Protein AF-A0A7W1JGI3-F1 (afdb_monomer)

Mean predicted aligned error: 4.3 Å

Nearest PDB structures (foldseek):
  7x36-assembly1_B  TM=6.353E-01  e=5.658E-02  Penicillium janthinellum
  2p4o-assembly1_A  TM=6.961E-01  e=4.068E-01  Nostoc punctiforme PCC 73102
  7plb-assembly1_A  TM=5.243E-01  e=7.563E-02  Caulobacter vibrioides CB15
  7x2x-assembly1_A  TM=6.584E-01  e=6.857E-01  Leptobacillium sp.
  7q3e-assembly1_A  TM=6.421E-01  e=9.713E-01  Mus musculus

pLDDT: mean 92.91, std 7.33, range [55.88, 98.38]

Sequence (134 aa):
MNSVLLEFDSALRTDADGKELRDGLSVVAQIGNQLWVASDESASLESLSTTDGRVFKNHRTHPLANFLDLPSGDAQQEVDIEGLAYDDGYLWLIGSHSLKRKQPKEEAGGNVAKDIARLARVEDEGNRYLLARV

Foldseek 3Di:
DPAAAEDADPVPQAAPVRDGQVVFWQEWDDDPQKIWTGGLQFQWIWIFGDDPVHYTHPIDIGQCVVPDCAQQNDSGFGLRWNYWDDDPNKIKIAAQLDWDFDQADPDDVDDPVVRVVRRVDTHDDRSNGDTDID

Solvent-accessible surface area (backbone atoms only — not comparable to full-atom values): 7686 Å² total; per-residue (Å²): 134,96,72,69,46,81,47,68,40,85,92,67,36,47,51,98,87,67,49,53,45,81,81,38,61,59,32,65,39,75,59,90,53,32,42,36,35,31,21,35,77,36,39,39,42,35,38,25,38,38,92,74,85,40,52,30,28,79,48,45,82,43,55,43,64,79,81,40,89,50,74,59,73,50,73,76,52,42,19,30,34,61,42,51,44,78,57,98,93,29,45,34,41,27,24,60,68,56,72,46,63,59,79,72,72,93,48,95,85,59,58,64,71,59,35,51,60,45,55,72,41,70,47,85,54,52,27,14,63,41,76,51,70,91

Structure (mmCIF, N/CA/C/O backbone):
data_AF-A0A7W1JGI3-F1
#
_entry.id   AF-A0A7W1JGI3-F1
#
loop_
_atom_site.group_PDB
_atom_site.id
_atom_site.type_symbol
_atom_site.label_atom_id
_atom_site.label_alt_id
_atom_site.label_comp_id
_atom_site.label_asym_id
_atom_site.label_entity_id
_atom_site.label_seq_id
_atom_site.pdbx_PDB_ins_code
_atom_site.Cartn_x
_atom_site.Cartn_y
_atom_site.Cartn_z
_atom_site.occupancy
_atom_site.B_iso_or_equiv
_atom_site.auth_seq_id
_atom_site.auth_comp_id
_atom_site.auth_asym_id
_atom_site.auth_atom_id
_atom_site.pdbx_PDB_model_num
ATOM 1 N N . MET A 1 1 ? -15.352 24.423 3.307 1.00 55.88 1 MET A N 1
ATOM 2 C CA . MET A 1 1 ? -14.112 23.672 3.020 1.00 55.88 1 MET A CA 1
ATOM 3 C C . MET A 1 1 ? -14.401 22.211 3.288 1.00 55.88 1 MET A C 1
ATOM 5 O O . MET A 1 1 ? -14.826 21.912 4.397 1.00 55.88 1 MET A O 1
ATOM 9 N N . ASN A 1 2 ? -14.215 21.349 2.288 1.00 84.06 2 ASN A N 1
ATOM 10 C CA . ASN A 1 2 ? -14.412 19.897 2.387 1.00 84.06 2 ASN A CA 1
ATOM 11 C C . ASN A 1 2 ? -13.045 19.196 2.419 1.00 84.06 2 ASN A C 1
ATOM 13 O O . ASN A 1 2 ? -12.768 18.334 1.595 1.00 84.06 2 ASN A O 1
ATOM 17 N N . SER A 1 3 ? -12.158 19.644 3.304 1.00 92.44 3 SER A N 1
ATOM 18 C CA . SER A 1 3 ? -10.809 19.096 3.456 1.00 92.44 3 SER A CA 1
ATOM 19 C C . SER A 1 3 ? -10.628 18.551 4.865 1.00 92.44 3 SER A C 1
ATOM 21 O O . SER A 1 3 ? -11.167 19.115 5.820 1.00 92.44 3 SER A O 1
ATOM 23 N N . VAL A 1 4 ? -9.833 17.493 4.983 1.00 94.88 4 VAL A N 1
ATOM 24 C CA . VAL A 1 4 ? -9.376 16.925 6.255 1.00 94.88 4 VAL A CA 1
ATOM 25 C C . VAL A 1 4 ? -7.868 17.138 6.395 1.00 94.88 4 VAL A C 1
ATOM 27 O O . VAL A 1 4 ? -7.175 17.329 5.396 1.00 94.88 4 VAL A O 1
ATOM 30 N N . LEU A 1 5 ? -7.366 17.137 7.626 1.00 96.69 5 LEU A N 1
ATOM 31 C CA . LEU A 1 5 ? -5.942 17.227 7.943 1.00 96.69 5 LEU A CA 1
ATOM 32 C C . LEU A 1 5 ? -5.429 15.849 8.369 1.00 96.69 5 LEU A C 1
ATOM 34 O O . LEU A 1 5 ? -5.995 15.251 9.284 1.00 96.69 5 LEU A O 1
ATOM 38 N N . LEU A 1 6 ? -4.354 15.380 7.734 1.00 97.00 6 LEU A N 1
ATOM 39 C CA . LEU A 1 6 ? -3.642 14.159 8.114 1.00 97.00 6 LEU A CA 1
ATOM 40 C C . LEU A 1 6 ? -2.318 14.535 8.791 1.00 97.00 6 LEU A C 1
ATOM 42 O O . LEU A 1 6 ? -1.469 15.188 8.185 1.00 97.00 6 LEU A O 1
ATOM 46 N N . GLU A 1 7 ? -2.145 14.134 10.047 1.00 96.50 7 GLU A N 1
ATOM 47 C CA . GLU A 1 7 ? -0.922 14.333 10.830 1.00 96.50 7 GLU A CA 1
ATOM 48 C C . GLU A 1 7 ? -0.143 13.012 10.912 1.00 96.50 7 GLU A C 1
ATOM 50 O O . GLU A 1 7 ? -0.366 12.193 11.808 1.00 96.50 7 GLU A O 1
ATOM 55 N N . PHE A 1 8 ? 0.771 12.805 9.960 1.00 95.69 8 PHE A N 1
ATOM 56 C CA . PHE A 1 8 ? 1.696 11.670 9.975 1.00 95.69 8 PHE A CA 1
ATOM 57 C C . PHE A 1 8 ? 2.763 11.843 11.061 1.00 95.69 8 PHE A C 1
ATOM 59 O O . PHE A 1 8 ? 3.332 12.926 11.227 1.00 95.69 8 PHE A O 1
ATOM 66 N N . ASP A 1 9 ? 3.060 10.759 11.778 1.00 95.19 9 ASP A N 1
ATOM 67 C CA . ASP A 1 9 ? 4.167 10.723 12.736 1.00 95.19 9 ASP A CA 1
ATOM 68 C C . ASP A 1 9 ? 5.499 10.894 11.993 1.00 95.19 9 ASP A C 1
ATOM 70 O O . ASP A 1 9 ? 5.811 10.132 11.081 1.00 95.19 9 ASP A O 1
ATOM 74 N N . SER A 1 10 ? 6.303 11.878 12.402 1.00 92.12 10 SER A N 1
ATOM 75 C CA . SER A 1 10 ? 7.615 12.161 11.813 1.00 92.12 10 SER A CA 1
ATOM 76 C C . SER A 1 10 ? 8.592 10.986 11.823 1.00 92.12 10 SER A C 1
ATOM 78 O O . SER A 1 10 ? 9.483 10.963 10.983 1.00 92.12 10 SER A O 1
ATOM 80 N N . ALA A 1 11 ? 8.444 10.037 12.751 1.00 92.19 11 ALA A N 1
ATOM 81 C CA . ALA A 1 11 ? 9.294 8.852 12.826 1.00 92.19 11 ALA A CA 1
ATOM 82 C C . ALA A 1 11 ? 8.875 7.740 11.850 1.00 92.19 11 ALA A C 1
ATOM 84 O O . ALA A 1 11 ? 9.652 6.818 11.624 1.00 92.19 11 ALA A O 1
ATOM 85 N N . LEU A 1 12 ? 7.658 7.814 11.300 1.00 89.50 12 LEU A N 1
ATOM 86 C CA . LEU A 1 12 ? 7.052 6.768 10.468 1.00 89.50 12 LEU A CA 1
ATOM 87 C C . LEU A 1 12 ? 6.649 7.265 9.075 1.00 89.50 12 LEU A C 1
ATOM 89 O O . LEU A 1 12 ? 6.143 6.496 8.273 1.00 89.50 12 LEU A O 1
ATOM 93 N N . ARG A 1 13 ? 6.804 8.561 8.788 1.00 86.31 13 ARG A N 1
ATOM 94 C CA . ARG A 1 13 ? 6.281 9.180 7.562 1.00 86.31 13 ARG A CA 1
ATOM 95 C C . ARG A 1 13 ? 7.124 8.932 6.313 1.00 86.31 13 ARG A C 1
ATOM 97 O O . ARG A 1 13 ? 6.796 9.500 5.277 1.00 86.31 13 ARG A O 1
ATOM 104 N N . THR A 1 14 ? 8.203 8.161 6.411 1.00 87.75 14 THR A N 1
ATOM 105 C CA . THR A 1 14 ? 9.086 7.867 5.281 1.00 87.75 14 THR A CA 1
ATOM 106 C C . THR A 1 14 ? 9.169 6.379 5.001 1.00 87.75 14 THR A C 1
ATOM 108 O O . THR A 1 14 ? 9.204 5.581 5.938 1.00 87.75 14 THR A O 1
ATOM 111 N N . ASP A 1 15 ? 9.250 6.025 3.724 1.00 81.69 15 ASP A N 1
ATOM 112 C CA . ASP A 1 15 ? 9.528 4.660 3.283 1.00 81.69 15 ASP A CA 1
ATOM 113 C C . ASP A 1 15 ? 11.007 4.263 3.497 1.00 81.69 15 ASP A C 1
ATOM 115 O O . ASP A 1 15 ? 11.810 5.013 4.068 1.00 81.69 15 ASP A O 1
ATOM 119 N N . ALA A 1 16 ? 11.373 3.060 3.044 1.00 76.56 16 ALA A N 1
ATOM 120 C CA . ALA A 1 16 ? 12.737 2.537 3.144 1.00 76.56 16 ALA A CA 1
ATOM 121 C C . ALA A 1 16 ? 13.770 3.345 2.329 1.00 76.56 16 ALA A C 1
ATOM 123 O O . ALA A 1 16 ? 14.953 3.338 2.677 1.00 76.56 16 ALA A O 1
ATOM 124 N N . ASP A 1 17 ? 13.329 4.066 1.295 1.00 79.69 17 ASP A N 1
ATOM 125 C CA . ASP A 1 17 ? 14.157 4.926 0.445 1.00 79.69 17 ASP A CA 1
ATOM 126 C C . ASP A 1 17 ? 14.216 6.383 0.955 1.00 79.69 17 ASP A C 1
ATOM 128 O O . ASP A 1 17 ? 14.910 7.229 0.382 1.00 79.69 17 ASP A O 1
ATOM 132 N N . GLY A 1 18 ? 13.532 6.684 2.064 1.00 83.94 18 GLY A N 1
ATOM 133 C CA . GLY A 1 18 ? 13.492 8.002 2.691 1.00 83.94 18 GLY A CA 1
ATOM 134 C C . GLY A 1 18 ? 12.535 8.990 2.020 1.00 83.94 18 GLY A C 1
ATOM 135 O O . GLY A 1 18 ? 12.609 10.188 2.313 1.00 83.94 18 GLY A O 1
ATOM 136 N N . LYS A 1 19 ? 11.650 8.527 1.132 1.00 87.12 19 LYS A N 1
ATOM 137 C CA . LYS A 1 19 ? 10.602 9.356 0.527 1.00 87.12 19 LYS A CA 1
ATOM 138 C C . LYS A 1 19 ? 9.431 9.505 1.482 1.00 87.12 19 LYS A C 1
ATOM 140 O O . LYS A 1 19 ? 9.140 8.613 2.271 1.00 87.12 19 LYS A O 1
ATOM 145 N N . GLU A 1 20 ? 8.756 10.646 1.426 1.00 91.62 20 GLU A N 1
ATOM 146 C CA . GLU A 1 20 ? 7.610 10.924 2.289 1.00 91.62 20 GLU A CA 1
ATOM 147 C C . GLU A 1 20 ? 6.378 10.139 1.806 1.00 91.62 20 GLU A C 1
ATOM 149 O O . GLU A 1 20 ? 5.912 10.349 0.690 1.00 91.62 20 GLU A O 1
ATOM 154 N N . LEU A 1 21 ? 5.779 9.312 2.673 1.00 90.31 21 LEU A N 1
ATOM 155 C CA . LEU A 1 21 ? 4.585 8.499 2.374 1.00 90.31 21 LEU A CA 1
ATOM 156 C C . LEU A 1 21 ? 3.435 9.324 1.784 1.00 90.31 21 LEU A C 1
ATOM 158 O O . LEU A 1 21 ? 2.651 8.840 0.974 1.00 90.31 21 LEU A O 1
ATOM 162 N N . ARG A 1 22 ? 3.323 10.590 2.201 1.00 90.94 22 ARG A N 1
ATOM 163 C CA . ARG A 1 22 ? 2.272 11.505 1.744 1.00 90.94 22 ARG A CA 1
ATOM 164 C C . ARG A 1 22 ? 2.348 11.810 0.242 1.00 90.94 22 ARG A C 1
ATOM 166 O O . ARG A 1 22 ? 1.348 12.258 -0.313 1.00 90.94 22 ARG A O 1
ATOM 173 N N . ASP A 1 23 ? 3.521 11.649 -0.369 1.00 91.88 23 ASP A N 1
ATOM 174 C CA . ASP A 1 23 ? 3.766 12.015 -1.763 1.00 91.88 23 ASP A CA 1
ATOM 175 C C . ASP A 1 23 ? 3.288 10.906 -2.725 1.00 91.88 23 ASP A C 1
ATOM 177 O O . ASP A 1 23 ? 3.040 11.198 -3.893 1.00 91.88 23 ASP A O 1
ATOM 181 N N . GLY A 1 24 ? 3.079 9.682 -2.219 1.00 91.88 24 GLY A N 1
ATOM 182 C CA . GLY A 1 24 ? 2.621 8.512 -2.978 1.00 91.88 24 GLY A CA 1
ATOM 183 C C . GLY A 1 24 ? 1.304 7.907 -2.480 1.00 91.88 24 GLY A C 1
ATOM 184 O O . GLY A 1 24 ? 1.052 6.731 -2.708 1.00 91.88 24 GLY A O 1
ATOM 185 N N . LEU A 1 25 ? 0.458 8.639 -1.739 1.00 95.00 25 LEU A N 1
ATOM 186 C CA . LEU A 1 25 ? -0.835 8.088 -1.299 1.00 95.00 25 LEU A CA 1
ATOM 187 C C . LEU A 1 25 ? -1.761 7.841 -2.496 1.00 95.00 25 LEU A C 1
ATOM 189 O O . LEU A 1 25 ? -2.177 8.785 -3.170 1.00 95.00 25 LEU A O 1
ATOM 193 N N . SER A 1 26 ? -2.153 6.587 -2.692 1.00 95.50 26 SER A N 1
ATOM 194 C CA . SER A 1 26 ? -2.980 6.134 -3.818 1.00 95.50 26 SER A CA 1
ATOM 195 C C . SER A 1 26 ? -4.395 5.735 -3.388 1.00 95.50 26 SER A C 1
ATOM 197 O O . SER A 1 26 ? -5.354 5.892 -4.147 1.00 95.50 26 SER A O 1
ATOM 199 N N . VAL A 1 27 ? -4.562 5.266 -2.146 1.00 97.19 27 VAL A N 1
ATOM 200 C CA . VAL A 1 27 ? -5.823 4.688 -1.655 1.00 97.19 27 VAL A CA 1
ATOM 201 C C . VAL A 1 27 ? -6.240 5.216 -0.288 1.00 97.19 27 VAL A C 1
ATOM 203 O O . VAL A 1 27 ? -5.418 5.605 0.543 1.00 97.19 27 VAL A O 1
ATOM 206 N N . VAL A 1 28 ? -7.550 5.189 -0.030 1.00 97.12 28 VAL A N 1
ATOM 207 C CA . VAL A 1 28 ? -8.133 5.568 1.258 1.00 97.12 28 VAL A CA 1
ATOM 208 C C . VAL A 1 28 ? -9.415 4.788 1.550 1.00 97.12 28 VAL A C 1
ATOM 210 O O . VAL A 1 28 ? -10.270 4.631 0.681 1.00 97.12 28 VAL A O 1
ATOM 213 N N . ALA A 1 29 ? -9.581 4.346 2.795 1.00 97.50 29 ALA A N 1
ATOM 214 C CA . ALA A 1 29 ? -10.818 3.767 3.309 1.00 97.50 29 ALA A CA 1
ATOM 215 C C . ALA A 1 29 ? -11.047 4.215 4.757 1.00 97.50 29 ALA A C 1
ATOM 217 O O . ALA A 1 29 ? -10.144 4.157 5.588 1.00 97.50 29 ALA A O 1
ATOM 218 N N . GLN A 1 30 ? -12.262 4.650 5.094 1.00 97.25 30 GLN A N 1
ATOM 219 C CA . GLN A 1 30 ? -12.606 4.999 6.473 1.00 97.25 30 GLN A CA 1
ATOM 220 C C . GLN A 1 30 ? -13.414 3.876 7.131 1.00 97.25 30 GLN A C 1
ATOM 222 O O . GLN A 1 30 ? -14.466 3.486 6.628 1.00 97.25 30 GLN A O 1
ATOM 227 N N . ILE A 1 31 ? -12.951 3.405 8.291 1.00 97.38 31 ILE A N 1
ATOM 228 C CA . ILE A 1 31 ? -13.619 2.397 9.123 1.00 97.38 31 ILE A CA 1
ATOM 229 C C . ILE A 1 31 ? -13.865 3.010 10.502 1.00 97.38 31 ILE A C 1
ATOM 231 O O . ILE A 1 31 ? -12.960 3.127 11.334 1.00 97.38 31 ILE A O 1
ATOM 235 N N . GLY A 1 32 ? -15.104 3.444 10.744 1.00 96.62 32 GLY A N 1
ATOM 236 C CA . GLY A 1 32 ? -15.465 4.178 11.956 1.00 96.62 32 GLY A CA 1
ATOM 237 C C . GLY A 1 32 ? -14.614 5.442 12.123 1.00 96.62 32 GLY A C 1
ATOM 238 O O . GLY A 1 32 ? -14.627 6.332 11.273 1.00 96.62 32 GLY A O 1
ATOM 239 N N . ASN A 1 33 ? -13.850 5.499 13.214 1.00 97.75 33 ASN A N 1
ATOM 240 C CA . ASN A 1 33 ? -12.982 6.632 13.548 1.00 97.75 33 ASN A CA 1
ATOM 241 C C . ASN A 1 33 ? -11.541 6.475 13.034 1.00 97.75 33 ASN A C 1
ATOM 243 O O . ASN A 1 33 ? -10.681 7.266 13.418 1.00 97.75 33 ASN A O 1
ATOM 247 N N . GLN A 1 34 ? -11.259 5.460 12.211 1.00 98.19 34 GLN A N 1
ATOM 248 C CA . GLN A 1 34 ? -9.945 5.245 11.609 1.00 98.19 34 GLN A CA 1
ATOM 249 C C . GLN A 1 34 ? -9.985 5.478 10.101 1.00 98.19 34 GLN A C 1
ATOM 251 O O . GLN A 1 34 ? -10.866 4.967 9.412 1.00 98.19 34 GLN A O 1
ATOM 256 N N . LEU A 1 35 ? -9.012 6.229 9.600 1.00 98.00 35 LEU A N 1
ATOM 257 C CA . LEU A 1 35 ? -8.699 6.371 8.189 1.00 98.00 35 LEU A CA 1
ATOM 258 C C . LEU A 1 35 ? -7.525 5.458 7.872 1.00 98.00 35 LEU A C 1
ATOM 260 O O . LEU A 1 35 ? -6.454 5.603 8.460 1.00 98.00 35 LEU A O 1
ATOM 264 N N . TRP A 1 36 ? -7.749 4.532 6.960 1.00 98.12 36 TRP A N 1
ATOM 265 C CA . TRP A 1 36 ? -6.734 3.660 6.406 1.00 98.12 36 TRP A CA 1
ATOM 266 C C . TRP A 1 36 ? -6.287 4.231 5.075 1.00 98.12 36 TRP A C 1
ATOM 268 O O . TRP A 1 36 ? -7.125 4.595 4.250 1.00 98.12 36 TRP A O 1
ATOM 278 N N . VAL A 1 37 ? -4.980 4.329 4.885 1.00 97.38 37 VAL A N 1
ATOM 279 C CA . VAL A 1 37 ? -4.359 4.773 3.639 1.00 97.38 37 VAL A CA 1
ATOM 280 C C . VAL A 1 37 ? -3.198 3.847 3.311 1.00 97.38 37 VAL A C 1
ATOM 282 O O . VAL A 1 37 ? -2.690 3.144 4.183 1.00 97.38 37 VAL A O 1
ATOM 285 N N . ALA A 1 38 ? -2.785 3.839 2.055 1.00 95.88 38 ALA A N 1
ATOM 286 C CA . ALA A 1 38 ? -1.562 3.177 1.633 1.00 95.88 38 ALA A CA 1
ATOM 287 C C . ALA A 1 38 ? -0.930 3.967 0.489 1.00 95.88 38 ALA A C 1
ATOM 289 O O . ALA A 1 38 ? -1.598 4.809 -0.125 1.00 95.88 38 ALA A O 1
ATOM 290 N N . SER A 1 39 ? 0.351 3.705 0.250 1.00 92.56 39 SER A N 1
ATOM 291 C CA . SER A 1 39 ? 1.098 4.301 -0.847 1.00 92.56 39 SER A CA 1
ATOM 292 C C . SER A 1 39 ? 1.321 3.287 -1.966 1.00 92.56 39 SER A C 1
ATOM 294 O O . SER A 1 39 ? 1.429 2.087 -1.708 1.00 92.56 39 SER A O 1
ATOM 296 N N . ASP A 1 40 ? 1.406 3.781 -3.197 1.00 90.12 40 ASP A N 1
ATOM 297 C CA . ASP A 1 40 ? 1.874 3.026 -4.360 1.00 90.12 40 ASP A CA 1
ATOM 298 C C . ASP A 1 40 ? 3.353 2.596 -4.226 1.00 90.12 40 ASP A C 1
ATOM 300 O O . ASP A 1 40 ? 3.747 1.544 -4.722 1.00 90.12 40 ASP A O 1
ATOM 304 N N . GLU A 1 41 ? 4.161 3.325 -3.456 1.00 88.31 41 GLU A N 1
ATOM 305 C CA . GLU A 1 41 ? 5.589 3.030 -3.271 1.00 88.31 41 GLU A CA 1
ATOM 306 C C . GLU A 1 41 ? 5.894 2.082 -2.090 1.00 88.31 41 GLU A C 1
ATOM 308 O O . GLU A 1 41 ? 7.038 1.659 -1.923 1.00 88.31 41 GLU A O 1
ATOM 313 N N . SER A 1 42 ? 4.908 1.722 -1.253 1.00 88.88 42 SER A N 1
ATOM 314 C CA . SER A 1 42 ? 5.144 0.935 -0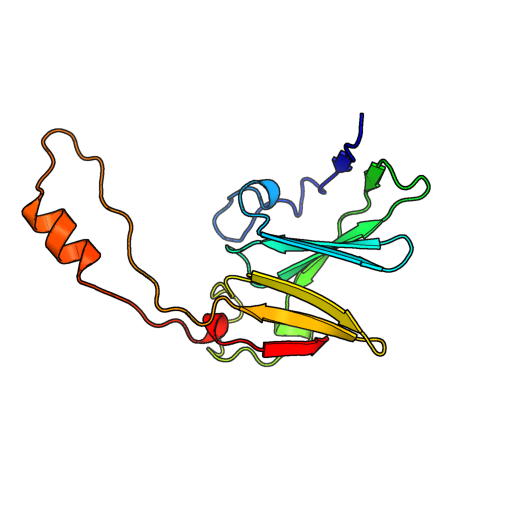.029 1.00 88.88 42 SER A CA 1
ATOM 315 C C . SER A 1 42 ? 4.518 -0.468 -0.037 1.00 88.88 42 SER A C 1
ATOM 317 O O . SER A 1 42 ? 3.691 -0.833 -0.873 1.00 88.88 42 SER A O 1
ATOM 319 N N . ALA A 1 43 ? 4.941 -1.294 0.926 1.00 94.12 43 ALA A N 1
ATOM 320 C CA . ALA A 1 43 ? 4.366 -2.609 1.230 1.00 94.12 43 ALA A CA 1
ATOM 321 C C . ALA A 1 43 ? 3.697 -2.618 2.623 1.00 94.12 43 ALA A C 1
ATOM 323 O O . ALA A 1 43 ? 3.818 -3.574 3.401 1.00 94.12 43 ALA A O 1
ATOM 324 N N . SER A 1 44 ? 3.015 -1.523 2.969 1.00 95.38 44 SER A N 1
ATOM 325 C CA . SER A 1 44 ? 2.388 -1.300 4.276 1.00 95.38 44 SER A CA 1
ATOM 326 C C . SER A 1 44 ? 1.011 -0.649 4.159 1.00 95.38 44 SER A C 1
ATOM 328 O O . SER A 1 44 ? 0.692 0.020 3.179 1.00 95.38 44 SER A O 1
ATOM 330 N N . LEU A 1 45 ? 0.193 -0.848 5.192 1.00 96.81 45 LEU A N 1
ATOM 331 C CA . LEU A 1 45 ? -1.008 -0.058 5.438 1.00 96.81 45 LEU A CA 1
ATOM 332 C C . LEU A 1 45 ? -0.719 0.953 6.539 1.00 96.81 45 LEU A C 1
ATOM 334 O O . LEU A 1 45 ? -0.122 0.614 7.560 1.00 96.81 45 LEU A O 1
ATOM 338 N N . GLU A 1 46 ? -1.235 2.161 6.386 1.00 97.19 46 GLU A N 1
ATOM 339 C CA . GLU A 1 46 ? -1.158 3.201 7.400 1.00 97.19 46 GLU A CA 1
ATOM 340 C C . GLU A 1 46 ? -2.548 3.458 7.978 1.00 97.19 46 GLU A C 1
ATOM 342 O O . GLU A 1 46 ? -3.548 3.487 7.258 1.00 97.19 46 GLU A O 1
ATOM 347 N N . SER A 1 47 ? -2.628 3.677 9.287 1.00 97.56 47 SER A N 1
ATOM 348 C CA . SER A 1 47 ? -3.876 4.043 9.958 1.00 97.56 47 SER A CA 1
ATOM 349 C C . SER A 1 47 ? -3.716 5.341 10.735 1.00 97.56 47 SER A C 1
ATOM 351 O O . SER A 1 47 ? -2.750 5.500 11.485 1.00 97.56 47 SER A O 1
ATOM 353 N N . LEU A 1 48 ? -4.693 6.233 10.614 1.00 98.38 48 LEU A N 1
ATOM 354 C CA . LEU A 1 48 ? -4.823 7.440 11.423 1.00 98.38 48 LEU A CA 1
ATOM 355 C C . LEU A 1 48 ? -6.200 7.459 12.091 1.00 98.38 48 LEU A C 1
ATOM 357 O O . LEU A 1 48 ? -7.187 7.018 11.516 1.00 98.38 48 LEU A O 1
ATOM 361 N N . SER A 1 49 ? -6.298 7.999 13.300 1.00 98.38 49 SER A N 1
ATOM 362 C CA . SER A 1 49 ? -7.548 8.077 14.067 1.00 98.38 49 SER A CA 1
ATOM 363 C C . SER A 1 49 ? -8.050 9.510 14.201 1.00 98.38 49 SER A C 1
ATOM 365 O O . SER A 1 49 ? -7.258 10.450 14.257 1.00 98.38 49 SER A O 1
ATOM 367 N N . THR A 1 50 ? -9.365 9.682 14.293 1.00 98.25 50 THR A N 1
ATOM 368 C CA . THR A 1 50 ? -10.009 10.984 14.497 1.00 98.25 50 THR A CA 1
ATOM 369 C C . THR A 1 50 ? -11.036 10.940 15.626 1.00 98.25 50 THR A C 1
ATOM 371 O O . THR A 1 50 ? -11.617 9.897 15.926 1.00 98.25 50 THR A O 1
ATOM 374 N N . THR A 1 51 ? -11.286 12.094 16.240 1.00 97.75 51 THR A N 1
ATOM 375 C CA . THR A 1 51 ? -12.405 12.308 17.172 1.00 97.75 51 THR A CA 1
ATOM 376 C C . THR A 1 51 ? -13.464 13.256 16.615 1.00 97.75 51 THR A C 1
ATOM 378 O O . THR A 1 51 ? -14.537 13.369 17.198 1.00 97.75 51 THR A O 1
ATOM 381 N N . ASP A 1 52 ? -13.167 13.963 15.522 1.00 95.44 52 ASP A N 1
ATOM 382 C CA . ASP A 1 52 ? -13.995 15.046 14.980 1.00 95.44 52 ASP A CA 1
ATOM 383 C C . ASP A 1 52 ? -14.292 14.908 13.476 1.00 95.44 52 ASP A C 1
ATOM 385 O O . ASP A 1 52 ? -15.017 15.730 12.912 1.00 95.44 52 ASP A O 1
ATOM 389 N N . GLY A 1 53 ? -13.739 13.883 12.818 1.00 95.25 53 GLY A N 1
ATOM 390 C CA . GLY A 1 53 ? -13.888 13.652 11.381 1.00 95.25 53 GLY A CA 1
ATOM 391 C C . GLY A 1 53 ? -13.153 14.670 10.506 1.00 95.25 53 GLY A C 1
ATOM 392 O O . GLY A 1 53 ? -13.373 14.699 9.298 1.00 95.25 53 GLY A O 1
ATOM 393 N N . ARG A 1 54 ? -12.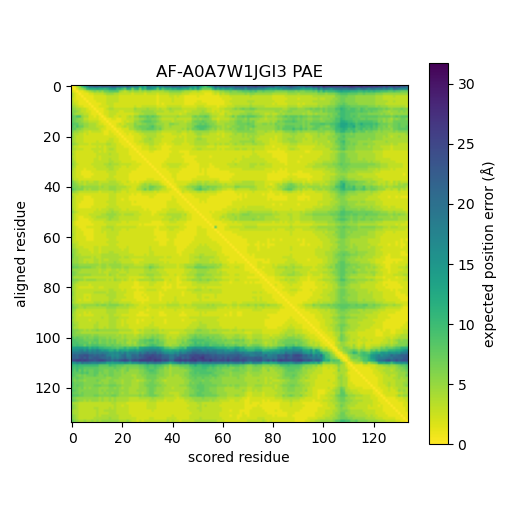315 15.534 11.092 1.00 95.62 54 ARG A N 1
ATOM 394 C CA . ARG A 1 54 ? -11.614 16.621 10.391 1.00 95.62 54 ARG A CA 1
ATOM 395 C C . ARG A 1 54 ? -10.111 16.529 10.526 1.00 95.62 54 ARG A C 1
ATOM 397 O O . ARG A 1 54 ? -9.411 16.854 9.571 1.00 95.62 54 ARG A O 1
ATOM 404 N N . VAL A 1 55 ? -9.624 16.105 11.687 1.00 97.62 55 VAL A N 1
ATOM 405 C CA . VAL A 1 55 ? -8.198 15.918 11.938 1.00 97.62 55 VAL A CA 1
ATOM 406 C C . VAL A 1 55 ? -7.945 14.457 12.273 1.00 97.62 55 VAL A C 1
ATOM 408 O O . VAL A 1 55 ? -8.499 13.919 13.235 1.00 97.62 55 VAL A O 1
ATOM 411 N N . PHE A 1 56 ? -7.107 13.821 11.46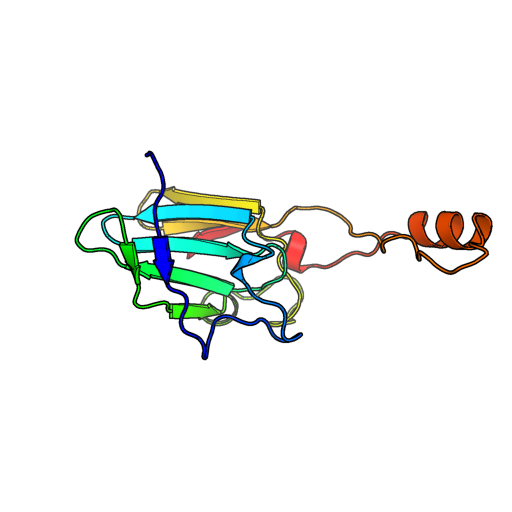3 1.00 98.06 56 PHE A N 1
ATOM 412 C CA . PHE A 1 56 ? -6.673 12.442 11.621 1.00 98.06 56 PHE A CA 1
ATOM 413 C C . PHE A 1 56 ? -5.219 12.427 12.090 1.00 98.06 56 PHE A C 1
ATOM 415 O O . PHE A 1 56 ? -4.353 13.053 11.485 1.00 98.06 56 PHE A O 1
ATOM 422 N N . LYS A 1 57 ? -4.975 11.741 13.205 1.00 97.00 57 LYS A N 1
ATOM 423 C CA . LYS A 1 57 ? -3.732 11.765 13.991 1.00 97.00 57 LYS A CA 1
ATOM 424 C C . LYS A 1 57 ? -3.349 10.347 14.414 1.00 97.00 57 LYS A C 1
ATOM 426 O O . LYS A 1 57 ? -3.997 9.383 14.016 1.00 97.00 57 LYS A O 1
ATOM 431 N N . ASN A 1 58 ? -2.378 10.218 15.322 1.00 97.06 58 ASN A N 1
ATOM 432 C CA . ASN A 1 58 ? -1.959 8.939 15.914 1.00 97.06 58 ASN A CA 1
ATOM 433 C C . ASN A 1 58 ? -1.609 7.906 14.834 1.00 97.06 58 ASN A C 1
ATOM 435 O O . ASN A 1 58 ? -2.096 6.776 14.872 1.00 97.06 58 ASN A O 1
ATOM 439 N N . HIS A 1 59 ? -0.822 8.349 13.855 1.00 97.56 59 HIS A N 1
ATOM 440 C CA . HIS A 1 59 ? -0.354 7.539 12.742 1.00 97.56 59 HIS A CA 1
ATOM 441 C C . HIS A 1 59 ? 0.286 6.230 13.228 1.00 97.56 59 HIS A C 1
ATOM 443 O O . HIS A 1 59 ? 1.084 6.231 14.167 1.00 97.56 59 HIS A O 1
ATOM 449 N N . ARG A 1 60 ? -0.079 5.116 12.590 1.00 97.00 60 ARG A N 1
ATOM 450 C CA . ARG A 1 60 ? 0.535 3.801 12.791 1.00 97.00 60 ARG A CA 1
ATOM 451 C C . ARG A 1 60 ? 0.746 3.118 11.453 1.00 97.00 60 ARG A C 1
ATOM 453 O O . ARG A 1 60 ? -0.166 3.133 10.631 1.00 97.00 60 ARG A O 1
ATOM 460 N N . THR A 1 61 ? 1.876 2.434 11.352 1.00 96.12 61 THR A N 1
ATOM 461 C CA . THR A 1 61 ? 2.261 1.622 10.202 1.00 96.12 61 THR A CA 1
ATOM 462 C C . THR A 1 61 ? 2.044 0.147 10.481 1.00 96.12 61 THR A C 1
ATOM 464 O O . THR A 1 61 ? 2.418 -0.367 11.538 1.00 96.12 61 THR A O 1
ATOM 467 N N . HIS A 1 62 ? 1.461 -0.538 9.506 1.00 96.31 62 HIS A N 1
ATOM 468 C CA . HIS A 1 62 ? 1.140 -1.958 9.534 1.00 96.31 62 HIS A CA 1
ATOM 469 C C . HIS A 1 62 ? 1.793 -2.628 8.317 1.00 96.31 62 HIS A C 1
ATOM 471 O O . HIS A 1 62 ? 1.196 -2.659 7.240 1.00 96.31 62 HIS A O 1
ATOM 477 N N . PRO A 1 63 ? 3.028 -3.148 8.447 1.00 95.44 63 PRO A N 1
ATOM 478 C CA . PRO A 1 63 ? 3.686 -3.879 7.365 1.00 95.44 63 PRO A CA 1
ATOM 479 C C . PRO A 1 63 ? 2.845 -5.075 6.910 1.00 95.44 63 PRO A C 1
ATOM 481 O O . PRO A 1 63 ? 2.423 -5.880 7.745 1.00 95.44 63 PRO A O 1
ATOM 484 N N . LEU A 1 64 ? 2.628 -5.232 5.601 1.00 96.75 64 LEU A N 1
ATOM 485 C CA . LEU A 1 64 ? 1.780 -6.310 5.073 1.00 96.75 64 LEU A CA 1
ATOM 486 C C . LEU A 1 64 ? 2.348 -7.702 5.360 1.00 96.75 64 LEU A C 1
ATOM 488 O O . LEU A 1 64 ? 1.589 -8.631 5.622 1.00 96.75 64 LEU A O 1
ATOM 492 N N . ALA A 1 65 ? 3.675 -7.824 5.408 1.00 96.12 65 ALA A N 1
ATOM 493 C CA . ALA A 1 65 ? 4.370 -9.064 5.749 1.00 96.12 65 ALA A CA 1
ATOM 494 C C . ALA A 1 65 ? 4.063 -9.585 7.170 1.00 96.12 65 ALA A C 1
ATOM 496 O O . ALA A 1 65 ? 4.338 -10.743 7.469 1.00 96.12 65 ALA A O 1
ATOM 497 N N . ASN A 1 66 ? 3.473 -8.765 8.051 1.00 96.94 66 ASN A N 1
ATOM 498 C CA . ASN A 1 66 ? 3.009 -9.230 9.363 1.00 96.94 66 ASN A CA 1
ATOM 499 C C . ASN A 1 66 ? 1.692 -10.025 9.283 1.00 96.94 66 ASN A C 1
ATOM 501 O O . ASN A 1 66 ? 1.331 -10.691 10.253 1.00 96.94 66 ASN A O 1
ATOM 505 N N . PHE A 1 67 ? 0.967 -9.933 8.164 1.00 96.62 67 PHE A N 1
ATOM 506 C CA . PHE A 1 67 ? -0.363 -10.524 7.977 1.00 96.62 67 PHE A CA 1
ATOM 507 C C . PHE A 1 67 ? -0.431 -11.475 6.777 1.00 96.62 67 PHE A C 1
ATOM 509 O O . PHE A 1 67 ? -1.282 -12.363 6.757 1.00 96.62 67 PHE A O 1
ATOM 516 N N . LEU A 1 68 ? 0.431 -11.278 5.776 1.00 96.94 68 LEU A N 1
ATOM 517 C CA . LEU A 1 68 ? 0.379 -11.949 4.481 1.00 96.94 68 LEU A CA 1
ATOM 518 C C . LEU A 1 68 ? 1.750 -12.510 4.093 1.00 96.94 68 LEU A C 1
ATOM 520 O O . LEU A 1 68 ? 2.764 -11.822 4.205 1.00 96.94 68 LEU A O 1
ATOM 524 N N . ASP A 1 69 ? 1.751 -13.712 3.519 1.00 96.12 69 ASP A N 1
ATOM 525 C CA . ASP A 1 69 ? 2.884 -14.210 2.742 1.00 96.12 69 ASP A CA 1
ATOM 526 C C . ASP A 1 69 ? 2.881 -13.502 1.378 1.00 96.12 69 ASP A C 1
ATOM 528 O O . ASP A 1 69 ? 2.048 -13.791 0.513 1.00 96.12 69 ASP A O 1
ATOM 532 N N . LEU A 1 70 ? 3.769 -12.518 1.199 1.00 96.81 70 LEU A N 1
ATOM 533 C CA . LEU A 1 70 ? 3.786 -11.703 -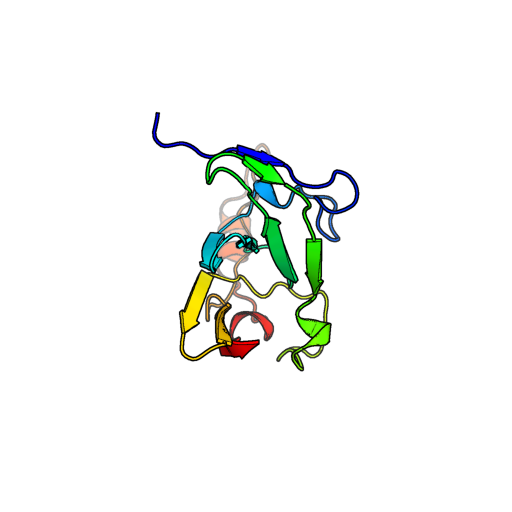0.018 1.00 96.81 70 LEU A CA 1
ATOM 534 C C . LEU A 1 70 ? 4.237 -12.519 -1.247 1.00 96.81 70 LEU A C 1
ATOM 536 O O . LEU A 1 70 ? 5.168 -13.321 -1.125 1.00 96.81 70 LEU A O 1
ATOM 540 N N . PRO A 1 71 ? 3.646 -12.299 -2.443 1.00 96.25 71 PRO A N 1
ATOM 541 C CA . PRO A 1 71 ? 3.898 -13.133 -3.621 1.00 96.25 71 PRO A CA 1
ATOM 542 C C . PRO A 1 71 ? 5.369 -13.246 -4.039 1.00 96.25 71 PRO A C 1
ATOM 544 O O . PRO A 1 71 ? 5.788 -14.291 -4.531 1.00 96.25 71 PRO A O 1
ATOM 547 N N . SER A 1 72 ? 6.160 -12.185 -3.858 1.00 95.44 72 SER A N 1
ATOM 548 C CA . SER A 1 72 ? 7.589 -12.195 -4.195 1.00 95.44 72 SER A CA 1
ATOM 549 C C . SER A 1 72 ? 8.477 -12.852 -3.134 1.00 95.44 72 SER A C 1
ATOM 551 O O . SER A 1 72 ? 9.639 -13.144 -3.411 1.00 95.44 72 SER A O 1
ATOM 553 N N . GLY A 1 73 ? 7.964 -13.050 -1.915 1.00 94.19 73 GLY A N 1
ATOM 554 C CA . GLY A 1 73 ? 8.756 -13.399 -0.734 1.00 94.19 73 GLY A CA 1
ATOM 555 C C . GLY A 1 73 ? 9.638 -12.262 -0.198 1.00 94.19 73 GLY A C 1
ATOM 556 O O . GLY A 1 73 ? 10.242 -12.420 0.861 1.00 94.19 73 GLY A O 1
ATOM 557 N N . ASP A 1 74 ? 9.705 -11.119 -0.887 1.00 93.88 74 ASP A N 1
ATOM 558 C CA . ASP A 1 74 ? 10.403 -9.920 -0.435 1.00 93.88 74 ASP A CA 1
ATOM 559 C C . ASP A 1 74 ? 9.416 -8.976 0.264 1.00 93.88 74 ASP A C 1
ATOM 561 O O . ASP A 1 74 ? 8.487 -8.439 -0.343 1.00 93.88 74 ASP A O 1
ATOM 565 N N . ALA A 1 75 ? 9.632 -8.774 1.565 1.00 92.69 75 ALA A N 1
ATOM 566 C CA . ALA A 1 75 ? 8.821 -7.901 2.407 1.00 92.69 75 ALA A CA 1
ATOM 567 C C . ALA A 1 75 ? 8.991 -6.406 2.093 1.00 92.69 75 ALA A C 1
ATOM 569 O O . ALA A 1 75 ? 8.247 -5.595 2.641 1.00 92.69 75 ALA A O 1
ATOM 570 N N . GLN A 1 76 ? 9.998 -6.028 1.303 1.00 89.19 76 GLN A N 1
ATOM 571 C CA . GLN A 1 76 ? 10.292 -4.638 0.943 1.00 89.19 76 GLN A CA 1
ATOM 572 C C . GLN A 1 76 ? 9.926 -4.306 -0.505 1.00 89.19 76 GLN A C 1
ATOM 574 O O . GLN A 1 76 ? 9.874 -3.130 -0.849 1.00 89.19 76 GLN A O 1
ATOM 579 N N . GLN A 1 77 ? 9.659 -5.307 -1.351 1.00 92.31 77 GLN A N 1
ATOM 580 C CA . GLN A 1 77 ? 9.198 -5.050 -2.713 1.00 92.31 77 GLN A CA 1
ATOM 581 C C . GLN A 1 77 ? 7.823 -4.368 -2.676 1.00 92.31 77 GLN A C 1
ATOM 583 O O . GLN A 1 77 ? 6.891 -4.878 -2.047 1.00 92.31 77 GLN A O 1
ATOM 588 N N . GLU A 1 78 ? 7.707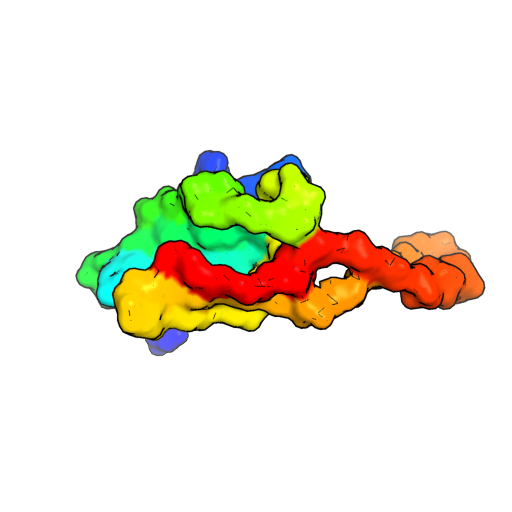 -3.238 -3.374 1.00 91.56 78 GLU A N 1
ATOM 589 C CA . GLU A 1 78 ? 6.476 -2.453 -3.503 1.00 91.56 78 GLU A CA 1
ATOM 590 C C . GLU A 1 78 ? 5.288 -3.315 -3.954 1.00 91.56 78 GLU A C 1
ATOM 592 O O . GLU A 1 78 ? 5.420 -4.214 -4.792 1.00 91.56 78 GLU A O 1
ATOM 597 N N . VAL A 1 79 ? 4.113 -3.048 -3.383 1.00 95.19 79 VAL A N 1
ATOM 598 C CA . VAL A 1 79 ? 2.864 -3.698 -3.807 1.00 95.19 79 VAL A CA 1
ATOM 599 C C . VAL A 1 79 ? 2.146 -2.868 -4.869 1.00 95.19 79 VAL A C 1
ATOM 601 O O . VAL A 1 79 ? 1.370 -3.440 -5.633 1.00 95.19 79 VAL A O 1
ATOM 604 N N . ASP A 1 80 ? 2.415 -1.558 -4.958 1.00 95.31 80 ASP A N 1
ATOM 605 C CA . ASP A 1 80 ? 1.683 -0.651 -5.849 1.00 95.31 80 ASP A CA 1
ATOM 606 C C . ASP A 1 80 ? 0.182 -0.745 -5.534 1.00 95.31 80 ASP A C 1
ATOM 608 O O . ASP A 1 80 ? -0.612 -1.226 -6.341 1.00 95.31 80 ASP A O 1
ATOM 612 N N . ILE A 1 81 ? -0.189 -0.452 -4.277 1.00 96.31 81 ILE A N 1
ATOM 613 C CA . ILE A 1 81 ? -1.560 -0.647 -3.781 1.00 96.31 81 ILE A CA 1
ATOM 614 C C . ILE A 1 81 ? -2.468 0.372 -4.465 1.00 96.31 81 ILE A C 1
ATOM 616 O O . ILE A 1 81 ? -2.322 1.567 -4.247 1.00 96.31 81 ILE A O 1
ATOM 620 N N . GLU A 1 82 ? -3.444 -0.099 -5.237 1.00 96.38 82 GLU A N 1
ATOM 621 C CA . GLU A 1 82 ? -4.314 0.752 -6.070 1.00 96.38 82 GLU A CA 1
ATOM 622 C C . GLU A 1 82 ? -5.800 0.626 -5.718 1.00 96.38 82 GLU A C 1
ATOM 624 O O . GLU A 1 82 ? -6.655 1.357 -6.221 1.00 96.38 82 GLU A O 1
ATOM 629 N N . GLY A 1 83 ? -6.144 -0.295 -4.817 1.00 97.12 83 GLY A N 1
ATOM 630 C CA . GLY A 1 83 ? -7.490 -0.370 -4.266 1.00 97.12 83 GLY A CA 1
ATOM 631 C C . GLY A 1 83 ? -7.496 -0.796 -2.809 1.00 97.12 83 GLY A C 1
ATOM 632 O O . GLY A 1 83 ? -6.720 -1.654 -2.388 1.00 97.12 83 GLY A O 1
ATOM 633 N N . LEU A 1 84 ? -8.414 -0.192 -2.055 1.00 97.94 84 LEU A N 1
ATOM 634 C CA . LEU A 1 84 ? -8.655 -0.468 -0.647 1.00 97.94 84 LEU A CA 1
ATOM 635 C C . LEU A 1 84 ? -10.163 -0.415 -0.376 1.00 97.94 84 LEU A C 1
ATOM 637 O O . LEU A 1 84 ? -10.823 0.561 -0.733 1.00 97.94 84 LEU A O 1
ATOM 641 N N . ALA A 1 85 ? -10.719 -1.451 0.247 1.00 98.06 85 ALA A N 1
ATOM 642 C CA . ALA A 1 85 ? -12.138 -1.512 0.590 1.00 98.06 85 ALA A CA 1
ATOM 643 C C . ALA A 1 85 ? -12.355 -2.249 1.911 1.00 98.06 85 ALA A C 1
ATOM 645 O O . ALA A 1 85 ? -11.645 -3.196 2.224 1.00 98.06 85 ALA A O 1
ATOM 646 N N . TYR A 1 86 ? -13.361 -1.838 2.678 1.00 98.38 86 TYR A N 1
ATOM 647 C CA . TYR A 1 86 ? -13.767 -2.551 3.885 1.00 98.38 86 TYR A CA 1
ATOM 648 C C . TYR A 1 86 ? -15.097 -3.253 3.647 1.00 98.38 86 TYR A C 1
ATOM 650 O O . TYR A 1 86 ? -16.083 -2.591 3.324 1.00 98.38 86 TYR A O 1
ATOM 658 N N . ASP A 1 87 ? -15.116 -4.573 3.811 1.00 98.06 87 ASP A N 1
ATOM 659 C CA . ASP A 1 87 ? -16.328 -5.380 3.686 1.00 98.06 87 ASP A CA 1
ATOM 660 C C . ASP A 1 87 ? -16.229 -6.666 4.514 1.00 98.06 87 ASP A C 1
ATOM 662 O O . ASP A 1 87 ? -15.150 -7.244 4.659 1.00 98.06 87 ASP A O 1
ATOM 666 N N . ASP A 1 88 ? -17.366 -7.095 5.066 1.00 96.62 88 ASP A N 1
ATOM 667 C CA . ASP A 1 88 ? -17.512 -8.317 5.877 1.00 96.62 88 ASP A CA 1
ATOM 668 C C . ASP A 1 88 ? -16.458 -8.473 6.994 1.00 96.62 88 ASP A C 1
ATOM 670 O O . ASP A 1 88 ? -15.939 -9.553 7.266 1.00 96.62 88 ASP A O 1
ATOM 674 N N . GLY A 1 89 ? -16.098 -7.362 7.644 1.00 96.12 89 GLY A N 1
ATOM 675 C CA . GLY A 1 89 ? -15.130 -7.367 8.742 1.00 96.12 89 GLY A CA 1
ATOM 676 C C . GLY A 1 89 ? -13.660 -7.360 8.318 1.00 96.12 89 GLY A C 1
ATOM 677 O O . GLY A 1 89 ? -12.807 -7.317 9.201 1.00 96.12 89 GLY A O 1
ATOM 678 N N . TYR A 1 90 ? -13.366 -7.335 7.017 1.00 97.69 90 TYR A N 1
ATOM 679 C CA . TYR A 1 90 ? -12.009 -7.371 6.476 1.00 97.69 90 TYR A CA 1
ATOM 680 C C . TYR A 1 90 ? -11.648 -6.110 5.700 1.00 97.69 90 TYR A C 1
ATOM 682 O O . TYR A 1 90 ? -12.493 -5.502 5.036 1.00 97.69 90 TYR A O 1
ATOM 690 N N . LEU A 1 91 ? -10.363 -5.758 5.732 1.00 97.75 91 LEU A N 1
ATOM 691 C CA . LEU A 1 91 ? -9.793 -4.752 4.847 1.00 97.75 91 LEU A CA 1
ATOM 692 C C . LEU A 1 91 ? -9.207 -5.447 3.615 1.00 97.75 91 LEU A C 1
ATOM 694 O O . LEU A 1 91 ? -8.195 -6.137 3.690 1.00 97.75 91 LEU A O 1
ATOM 698 N N . TRP A 1 92 ? -9.868 -5.275 2.479 1.00 98.31 92 TRP A N 1
ATOM 699 C CA . TRP A 1 92 ? -9.450 -5.774 1.178 1.00 98.31 92 TRP A CA 1
ATOM 700 C C . TRP A 1 92 ? -8.484 -4.803 0.518 1.00 98.31 92 TRP A C 1
ATOM 702 O O . TRP A 1 92 ? -8.740 -3.599 0.500 1.00 98.31 92 TRP A O 1
ATOM 712 N N . LEU A 1 93 ? -7.419 -5.339 -0.073 1.00 97.69 93 LEU A N 1
ATOM 713 C CA . LEU A 1 93 ? -6.416 -4.587 -0.813 1.00 97.69 93 LEU A CA 1
ATOM 714 C C . LEU A 1 93 ? -6.054 -5.289 -2.122 1.00 97.69 93 LEU A C 1
ATOM 716 O O . LEU A 1 93 ? -6.057 -6.522 -2.213 1.00 97.69 93 LEU A O 1
ATOM 720 N N . ILE A 1 94 ? -5.724 -4.489 -3.130 1.00 97.69 94 ILE A N 1
ATOM 721 C CA . ILE A 1 94 ? -5.274 -4.967 -4.435 1.00 97.69 94 ILE A CA 1
ATOM 722 C C . ILE A 1 94 ? -4.060 -4.153 -4.892 1.00 97.69 94 ILE A C 1
ATOM 724 O O . ILE A 1 94 ? -4.044 -2.929 -4.747 1.00 97.69 94 ILE A O 1
ATOM 728 N N . GLY A 1 95 ? -3.045 -4.843 -5.413 1.00 97.44 95 GLY A N 1
ATOM 729 C CA . GLY A 1 95 ? -1.938 -4.209 -6.131 1.00 97.44 95 GLY A CA 1
ATOM 730 C C . GLY A 1 95 ? -2.376 -3.723 -7.517 1.00 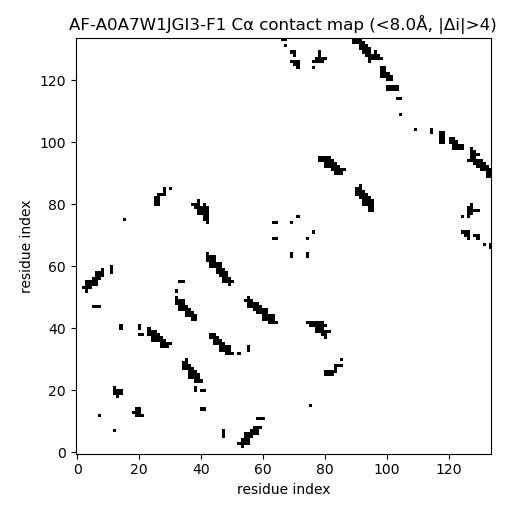97.44 95 GLY A C 1
ATOM 731 O O . GLY A 1 95 ? -3.528 -3.899 -7.916 1.00 97.44 95 GLY A O 1
ATOM 732 N N . SER A 1 96 ? -1.467 -3.153 -8.298 1.00 96.19 96 SER A N 1
ATOM 733 C CA . SER A 1 96 ? -1.811 -2.624 -9.624 1.00 96.19 96 SER A CA 1
ATOM 734 C C . SER A 1 96 ? -2.045 -3.688 -10.702 1.00 96.19 96 SER A C 1
ATOM 736 O O . SER A 1 96 ? -2.575 -3.372 -11.768 1.00 96.19 96 SER A O 1
ATOM 738 N N . HIS A 1 97 ? -1.651 -4.947 -10.455 1.00 96.69 97 HIS A N 1
ATOM 739 C CA . HIS A 1 97 ? -1.679 -6.052 -11.431 1.00 96.69 97 HIS A CA 1
ATOM 740 C C . HIS A 1 97 ? -1.047 -5.656 -12.775 1.00 96.69 97 HIS A C 1
ATOM 742 O O . HIS A 1 97 ? -1.549 -5.988 -13.852 1.00 96.69 97 HIS A O 1
ATOM 748 N N . SER A 1 98 ? 0.062 -4.915 -12.708 1.00 94.62 98 SER A N 1
ATOM 749 C CA . SER A 1 98 ? 0.737 -4.339 -13.868 1.00 94.62 98 SER A CA 1
ATOM 750 C C . SER A 1 98 ? 2.234 -4.654 -13.893 1.00 94.62 98 SER A C 1
ATOM 752 O O . SER A 1 98 ? 2.880 -4.818 -12.859 1.00 94.62 98 SER A O 1
ATOM 754 N N . LEU A 1 99 ? 2.797 -4.698 -15.105 1.00 95.75 99 LEU A N 1
ATOM 755 C CA . LEU A 1 99 ? 4.245 -4.684 -15.309 1.00 95.75 99 LEU A CA 1
ATOM 756 C C . LEU A 1 99 ? 4.765 -3.254 -15.177 1.00 95.75 99 LEU A C 1
ATOM 758 O O . LEU A 1 99 ? 4.136 -2.317 -15.680 1.00 95.75 99 LEU A O 1
ATOM 762 N N . LYS A 1 100 ? 5.963 -3.087 -14.614 1.00 92.62 100 LYS A N 1
ATOM 763 C CA . LYS A 1 100 ? 6.564 -1.761 -14.442 1.00 92.62 100 LYS A CA 1
ATOM 764 C C . LYS A 1 100 ? 7.589 -1.418 -15.510 1.00 92.62 100 LYS A C 1
ATOM 766 O O . LYS A 1 100 ? 8.153 -2.282 -16.179 1.00 92.62 100 LYS A O 1
ATOM 771 N N . ARG A 1 101 ? 7.855 -0.123 -15.667 1.00 93.94 101 ARG A N 1
ATOM 772 C CA . ARG A 1 101 ? 8.821 0.428 -16.625 1.00 93.94 101 ARG A CA 1
ATOM 773 C C . ARG A 1 101 ? 9.571 1.590 -15.995 1.00 93.94 101 ARG A C 1
ATOM 775 O O . ARG A 1 101 ? 8.993 2.406 -15.288 1.00 93.94 101 ARG A O 1
ATOM 782 N N . LYS A 1 102 ? 10.854 1.717 -16.327 1.00 90.19 102 LYS A N 1
ATOM 783 C CA . LYS A 1 102 ? 11.677 2.844 -15.877 1.00 90.19 102 LYS A CA 1
ATOM 784 C C . LYS A 1 102 ? 11.309 4.140 -16.597 1.00 90.19 102 LYS A C 1
ATOM 786 O O . LYS A 1 102 ? 11.134 4.147 -17.814 1.00 90.19 102 LYS A O 1
ATOM 791 N N . GLN A 1 103 ? 11.283 5.240 -15.852 1.00 88.31 103 GLN A N 1
ATOM 792 C CA . GLN A 1 103 ? 11.108 6.584 -16.401 1.00 88.31 103 GLN A CA 1
ATOM 793 C C . GLN A 1 103 ? 12.259 6.963 -17.364 1.00 88.31 103 GLN A C 1
ATOM 795 O O . GLN A 1 103 ? 13.379 6.443 -17.237 1.00 88.31 103 GLN A O 1
ATOM 800 N N . PRO A 1 104 ? 12.006 7.839 -18.357 1.00 87.75 104 PRO A N 1
ATOM 801 C CA . PRO A 1 104 ? 13.070 8.415 -19.179 1.00 87.75 104 PRO A CA 1
ATOM 802 C C . PRO A 1 104 ? 14.019 9.256 -18.312 1.00 87.75 104 PRO A C 1
ATOM 804 O O . PRO A 1 104 ? 13.658 9.668 -17.212 1.00 87.75 104 PRO A O 1
ATOM 807 N N . LYS A 1 105 ? 15.247 9.499 -18.785 1.00 84.62 105 LYS A N 1
ATOM 808 C CA . LYS A 1 105 ? 16.202 10.335 -18.045 1.00 84.62 105 LYS A CA 1
ATOM 809 C C . LYS A 1 105 ? 16.293 11.722 -18.665 1.00 84.62 105 LYS A C 1
ATOM 811 O O . LYS A 1 105 ? 16.657 11.854 -19.829 1.00 84.62 105 LYS A O 1
ATOM 816 N N . GLU A 1 106 ? 16.045 12.751 -17.864 1.00 74.44 106 GLU A N 1
ATOM 817 C CA . GLU A 1 106 ? 16.209 14.151 -18.263 1.00 74.44 106 GLU A CA 1
ATOM 818 C C . GLU A 1 106 ? 17.687 14.575 -18.196 1.00 74.44 106 GLU A C 1
ATOM 820 O O . GLU A 1 106 ? 18.106 15.364 -17.354 1.00 74.44 106 GLU A O 1
ATOM 825 N N . GLU A 1 107 ? 18.524 14.006 -19.064 1.00 73.69 107 GLU A N 1
ATOM 826 C CA . GLU A 1 107 ? 19.931 14.407 -19.183 1.00 73.69 107 GLU A CA 1
ATOM 827 C C . GLU A 1 107 ? 20.067 15.566 -20.190 1.00 73.69 107 GLU A C 1
ATOM 829 O O . GLU A 1 107 ? 19.484 15.536 -21.278 1.00 73.69 107 GLU A O 1
ATOM 834 N N . ALA A 1 108 ? 20.856 16.597 -19.858 1.00 56.75 108 ALA A N 1
ATOM 835 C CA . ALA A 1 108 ? 21.147 17.693 -20.784 1.00 56.75 108 ALA A CA 1
ATOM 836 C C . ALA A 1 108 ? 21.832 17.145 -22.054 1.00 56.75 108 ALA A C 1
ATOM 838 O O . ALA A 1 108 ? 22.910 16.557 -21.981 1.00 56.75 108 ALA A O 1
ATOM 839 N N . GLY A 1 109 ? 21.196 17.327 -23.218 1.00 65.38 109 GLY A N 1
ATOM 840 C CA . GLY A 1 109 ? 21.621 16.706 -24.484 1.00 65.38 109 GLY A CA 1
ATOM 841 C C . GLY A 1 109 ? 21.024 15.315 -24.748 1.00 65.38 109 GLY A C 1
ATOM 842 O O . GLY A 1 109 ? 21.628 14.533 -25.480 1.00 65.38 109 GLY A O 1
ATOM 843 N N . GLY A 1 110 ? 19.868 15.019 -24.138 1.00 69.31 110 GLY A N 1
ATOM 844 C CA . GLY A 1 110 ? 19.165 13.732 -24.114 1.00 69.31 110 GLY A CA 1
ATOM 845 C C . GLY A 1 110 ? 19.309 12.842 -25.352 1.00 69.31 110 GLY A C 1
ATOM 846 O O . GLY A 1 110 ? 19.159 13.262 -26.500 1.00 69.31 110 GLY A O 1
ATOM 847 N N . ASN A 1 111 ? 19.572 11.558 -25.102 1.00 84.12 111 ASN A N 1
ATOM 848 C CA . ASN A 1 111 ? 19.689 10.544 -26.141 1.00 84.12 111 ASN A CA 1
ATOM 849 C C . ASN A 1 111 ? 18.363 9.788 -26.281 1.00 84.12 111 ASN A C 1
ATOM 851 O O . ASN A 1 111 ? 18.151 8.759 -25.637 1.00 84.12 111 ASN A O 1
ATOM 855 N N . VAL A 1 112 ? 17.510 10.279 -27.182 1.00 87.81 112 VAL A N 1
ATOM 856 C CA . VAL A 1 112 ? 16.181 9.715 -27.471 1.00 87.81 112 VAL A CA 1
ATOM 857 C C . VAL A 1 112 ? 16.231 8.204 -27.724 1.00 87.81 112 VAL A C 1
ATOM 859 O O . VAL A 1 112 ? 15.374 7.470 -27.242 1.00 87.81 112 VAL A O 1
ATOM 862 N N . ALA A 1 113 ? 17.254 7.702 -28.424 1.00 90.06 113 ALA A N 1
ATOM 863 C CA . ALA A 1 113 ? 17.378 6.270 -28.694 1.00 90.06 113 ALA A CA 1
ATOM 864 C C . ALA A 1 113 ? 17.609 5.447 -27.412 1.00 90.06 113 ALA A C 1
ATOM 866 O O . ALA A 1 113 ? 17.055 4.354 -27.274 1.00 90.06 113 ALA A O 1
ATOM 867 N N . LYS A 1 114 ? 18.383 5.970 -26.449 1.00 88.50 114 LYS A N 1
ATOM 868 C CA . LYS A 1 114 ? 18.564 5.328 -25.135 1.00 88.50 114 LYS A CA 1
ATOM 869 C C . LYS A 1 114 ? 17.278 5.349 -24.312 1.00 88.50 114 LYS A C 1
ATOM 871 O O . LYS A 1 114 ? 16.989 4.356 -23.647 1.00 88.50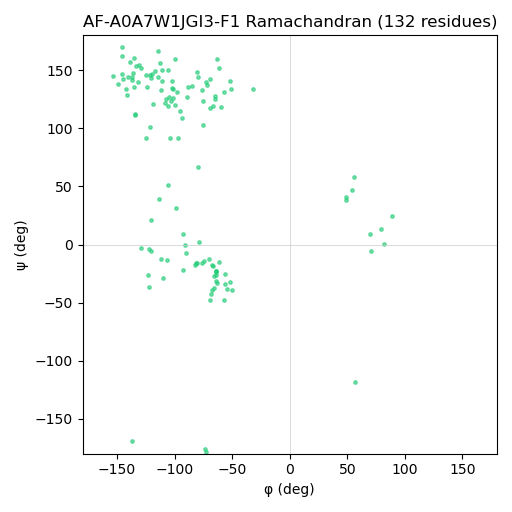 114 LYS A O 1
ATOM 876 N N . ASP A 1 115 ? 16.514 6.437 -24.358 1.00 89.50 115 ASP A N 1
ATOM 877 C CA . ASP A 1 115 ? 15.238 6.523 -23.641 1.00 89.50 115 ASP A CA 1
ATOM 878 C C . ASP A 1 115 ? 14.193 5.577 -24.237 1.00 89.50 115 ASP A C 1
ATOM 880 O O . ASP A 1 115 ? 13.562 4.837 -23.487 1.00 89.50 115 ASP A O 1
ATOM 884 N N . ILE A 1 116 ? 14.088 5.490 -25.568 1.00 90.94 116 ILE A N 1
ATOM 885 C CA . ILE A 1 116 ? 13.238 4.495 -26.243 1.00 90.94 116 ILE A CA 1
ATOM 886 C C . ILE A 1 116 ? 13.631 3.077 -25.814 1.00 90.94 116 ILE A C 1
ATOM 888 O O . ILE A 1 116 ? 12.770 2.289 -25.426 1.00 90.94 116 ILE A O 1
ATOM 892 N N . ALA A 1 117 ? 14.926 2.750 -25.830 1.00 90.94 117 ALA A N 1
ATOM 893 C CA . ALA A 1 117 ? 15.401 1.429 -25.422 1.00 90.94 117 ALA A CA 1
ATOM 894 C C . ALA A 1 117 ? 15.111 1.120 -23.942 1.00 90.94 117 ALA A C 1
ATOM 896 O O . ALA A 1 117 ? 14.855 -0.034 -23.598 1.00 90.94 117 ALA A O 1
ATOM 897 N N . ARG A 1 118 ? 15.138 2.132 -23.065 1.00 90.75 118 ARG A N 1
ATOM 898 C CA . ARG A 1 118 ? 14.759 1.992 -21.652 1.00 90.75 118 ARG A CA 1
ATOM 899 C C . A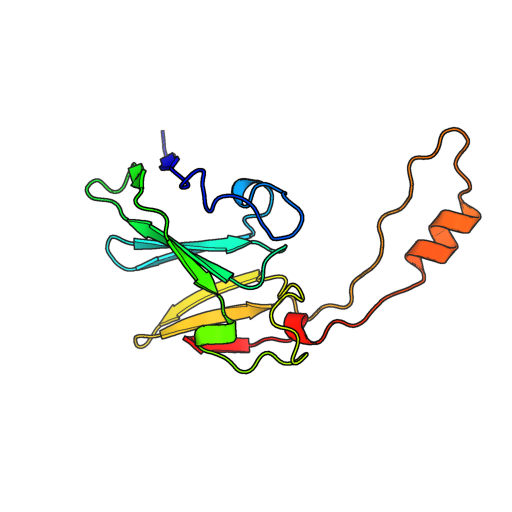RG A 1 118 ? 13.263 1.748 -21.503 1.00 90.75 118 ARG A C 1
ATOM 901 O O . ARG A 1 118 ? 12.883 0.814 -20.808 1.00 90.75 118 ARG A O 1
ATOM 908 N N . LEU A 1 119 ? 12.440 2.549 -22.177 1.00 91.25 119 LEU A N 1
ATOM 909 C CA . LEU A 1 119 ? 10.984 2.434 -22.130 1.00 91.25 119 LEU A CA 1
ATOM 910 C C . LEU A 1 119 ? 10.489 1.120 -22.756 1.00 91.25 119 LEU A C 1
ATOM 912 O O . LEU A 1 119 ? 9.458 0.593 -22.360 1.00 91.25 119 LEU A O 1
ATOM 916 N N . ALA A 1 120 ? 11.225 0.539 -23.701 1.00 93.94 120 ALA A N 1
ATOM 917 C CA . ALA A 1 120 ? 10.880 -0.763 -24.268 1.00 93.94 120 ALA A CA 1
ATOM 918 C C . ALA A 1 120 ? 11.012 -1.925 -23.264 1.00 93.94 120 ALA A C 1
ATOM 920 O O . ALA A 1 120 ? 10.457 -2.996 -23.503 1.00 93.94 120 ALA A O 1
ATOM 921 N N . ARG A 1 121 ? 11.741 -1.741 -22.155 1.00 94.25 121 ARG A N 1
ATOM 922 C CA . ARG A 1 121 ? 11.903 -2.767 -21.121 1.00 94.25 121 ARG A CA 1
ATOM 923 C C . ARG A 1 121 ? 10.798 -2.644 -20.084 1.00 94.25 121 ARG A C 1
ATOM 925 O O . ARG A 1 121 ? 10.602 -1.577 -19.505 1.00 94.25 121 ARG A O 1
ATOM 932 N N . VAL A 1 122 ? 10.119 -3.756 -19.854 1.00 95.62 122 VAL A N 1
ATOM 933 C CA . VAL A 1 122 ? 9.170 -3.928 -18.759 1.00 95.62 122 VAL A CA 1
ATOM 934 C C . VAL A 1 122 ? 9.714 -4.979 -17.802 1.00 95.62 122 VAL A C 1
ATOM 936 O O . VAL A 1 122 ? 10.390 -5.916 -18.230 1.00 95.62 122 VAL A O 1
ATOM 939 N N . GLU A 1 123 ? 9.474 -4.775 -16.519 1.00 94.06 123 GLU A N 1
ATOM 940 C CA . GLU A 1 123 ? 9.945 -5.622 -15.430 1.00 94.06 123 GLU A CA 1
ATOM 941 C C . GLU A 1 123 ? 8.732 -6.139 -14.656 1.00 94.06 123 GLU A C 1
ATOM 943 O O . GLU A 1 123 ? 7.703 -5.465 -14.556 1.00 94.06 123 GLU A O 1
ATOM 948 N N . ASP A 1 124 ? 8.870 -7.364 -14.167 1.00 94.25 124 ASP A N 1
ATOM 949 C CA . ASP A 1 124 ? 7.856 -8.049 -13.386 1.00 94.25 124 ASP A CA 1
ATOM 950 C C . ASP A 1 124 ? 8.216 -7.986 -11.900 1.00 94.25 124 ASP A C 1
ATOM 952 O O . ASP A 1 124 ? 9.365 -8.247 -11.537 1.00 94.25 124 ASP A O 1
ATOM 956 N N . GLU A 1 125 ? 7.245 -7.652 -11.055 1.00 94.62 125 GLU A N 1
ATOM 957 C CA . GLU A 1 125 ? 7.394 -7.631 -9.600 1.00 94.62 125 GLU A CA 1
ATOM 958 C C . GLU A 1 125 ? 6.202 -8.312 -8.947 1.00 94.62 125 GLU A C 1
ATOM 960 O O . GLU A 1 125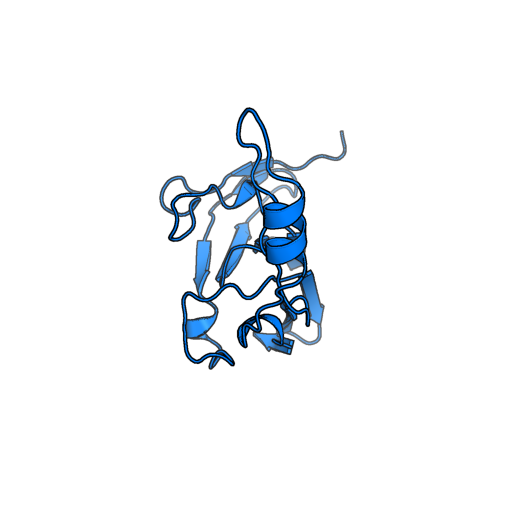 ? 5.075 -7.826 -9.009 1.00 94.62 125 GLU A O 1
ATOM 965 N N . GLY A 1 126 ? 6.462 -9.464 -8.326 1.00 95.88 126 GLY A N 1
ATOM 966 C CA . GLY A 1 126 ? 5.427 -10.369 -7.837 1.00 95.88 126 GLY A CA 1
ATOM 967 C C . GLY A 1 126 ? 4.418 -9.714 -6.893 1.00 95.88 126 GLY A C 1
ATOM 968 O O . GLY A 1 126 ? 3.225 -10.003 -6.987 1.00 95.88 126 GLY A O 1
ATOM 969 N N . ASN A 1 127 ? 4.859 -8.808 -6.017 1.00 96.56 127 ASN A N 1
ATOM 970 C CA . ASN A 1 127 ? 3.985 -8.140 -5.051 1.00 96.56 127 ASN A CA 1
ATOM 971 C C . ASN A 1 127 ? 2.914 -7.259 -5.716 1.00 96.56 127 ASN A C 1
ATOM 973 O O . ASN A 1 127 ? 1.846 -7.089 -5.130 1.00 96.56 127 ASN A O 1
ATOM 977 N N . ARG A 1 128 ? 3.122 -6.800 -6.961 1.00 96.88 128 ARG A N 1
ATOM 978 C CA . ARG A 1 128 ? 2.131 -6.019 -7.725 1.00 96.88 128 ARG A CA 1
ATOM 979 C C . ARG A 1 128 ? 0.874 -6.814 -8.092 1.00 96.88 128 ARG A C 1
ATOM 981 O O . ARG A 1 128 ? -0.164 -6.216 -8.367 1.00 96.88 128 ARG A O 1
ATOM 988 N N . TYR A 1 129 ? 0.918 -8.148 -8.059 1.00 97.06 129 TYR A N 1
ATOM 989 C CA . TYR A 1 129 ? -0.237 -9.023 -8.334 1.00 97.06 129 TYR A CA 1
ATOM 990 C C . TYR A 1 129 ? -0.919 -9.518 -7.056 1.00 97.06 129 TYR A C 1
ATOM 992 O O . TYR A 1 129 ? -1.462 -10.625 -7.008 1.00 97.06 129 TYR A O 1
ATOM 1000 N N . LEU A 1 130 ? -0.889 -8.709 -5.997 1.00 97.31 130 LEU A N 1
ATOM 1001 C CA . LEU A 1 130 ? -1.581 -9.011 -4.755 1.00 97.31 130 LEU A CA 1
ATOM 1002 C C . LEU A 1 130 ? -3.090 -8.762 -4.901 1.00 97.31 130 LEU A C 1
ATOM 1004 O O . LEU A 1 130 ? -3.525 -7.716 -5.379 1.00 97.31 130 LEU A O 1
ATOM 1008 N N . LEU A 1 131 ? -3.896 -9.718 -4.450 1.00 97.88 131 LEU A N 1
ATOM 1009 C CA . LEU A 1 131 ? -5.293 -9.517 -4.071 1.00 97.88 131 LEU A CA 1
ATOM 1010 C C . LEU A 1 131 ? -5.481 -10.233 -2.739 1.00 97.88 131 LEU A C 1
ATOM 1012 O O . LEU A 1 131 ? -5.390 -11.460 -2.676 1.00 97.88 131 LEU A O 1
ATOM 1016 N N . ALA A 1 132 ? -5.695 -9.468 -1.678 1.00 97.81 132 ALA A N 1
ATOM 1017 C CA . ALA A 1 132 ? -5.700 -9.997 -0.325 1.00 97.81 132 ALA A CA 1
ATOM 1018 C C . ALA A 1 132 ? -6.714 -9.276 0.558 1.00 97.81 132 ALA A C 1
ATOM 1020 O O . ALA A 1 132 ? -7.288 -8.249 0.191 1.00 97.81 132 ALA A O 1
ATOM 1021 N N . ARG A 1 133 ? -6.916 -9.837 1.746 1.00 97.06 133 ARG A N 1
ATOM 1022 C CA . ARG A 1 133 ? -7.659 -9.209 2.829 1.00 97.06 133 ARG A CA 1
ATOM 1023 C C . ARG A 1 133 ? -6.919 -9.421 4.142 1.00 97.06 133 ARG A C 1
ATOM 1025 O O . ARG A 1 133 ? -6.339 -10.494 4.326 1.00 97.06 133 ARG A O 1
ATOM 1032 N N . VAL A 1 134 ? -6.964 -8.429 5.022 1.00 95.44 134 VAL A N 1
ATOM 1033 C CA . VAL A 1 134 ? -6.383 -8.460 6.375 1.00 95.44 134 VAL A CA 1
ATOM 1034 C C . VAL A 1 134 ? -7.421 -8.133 7.438 1.00 95.44 134 VAL A C 1
ATOM 1036 O O . VAL A 1 134 ? -8.453 -7.504 7.095 1.00 95.44 134 VAL A O 1
#

Secondary structure (DSSP, 8-state):
----EE---TTTSB-TTS-BGGGSEEEEEEETTEEEEEETT-SEEEEEE-SSSSEEEEEEEEEGGGT---TTS-TTS---EEEEEEETTEEEEEE----B-PPPP--TT--HHHHHHHHT--B--GGGG-EEE-

Radius of gyration: 17.21 Å; Cα contacts (8 Å, |Δi|>4): 270; chains: 1; bounding box: 39×38×46 Å

=== Feature glossary ===
Key to the feature types in this record:

Secondary structure (8-state, DSSP). Secondary structure is the local, repeating backbone conformation. DSSP classifies it into eight states by reading the hydrogen-bond network: three helix types (H, G, I), two β types (E, B), two non-regular types (T, S), and unstructured coil (-).

Backbone torsions (φ/ψ). Backbone dihedral angles. Every residue except chain termini has a φ (preceding-C → N → Cα → C) and a ψ (N → Cα → C → next-N). They are reported in degrees following the IUPAC sign convention. Secondary structure is essentially a statement about which (φ, ψ) basin each residue occupies.

Predicted aligned error. Predicted Aligned Error (PAE) is an AlphaFold confidence matrix: entry (i, j) is the expected error in the position of residue j, in ångströms, when the prediction is superimposed on the true structure at residue i. Low PAE within a block of residues means that block is internally rigid and well-predicted; high PAE between two blocks means their relative placement is uncertain even if each block individually is confident.

B-factor. B-factor (Debye–Waller factor) reflects atomic displacement in the crystal lattice. It is an experimental observable (units Å²), not a prediction; low values mean the atom is pinned down, high values mean it moves or is heterogeneous across the crystal.

Secondary structure (3-state, P-SEA). Three-state secondary structure (P-SEA) collapses the eight DSSP classes into helix (a), strand (b), and coil (c). P-SEA assigns these from Cα geometry alone — distances and angles — without requiring backbone oxygens, so it works on any Cα trace.

Sequence. Primary structure: the covalent order of the twenty standard amino acids along the backbone. Two proteins with the same sequence will (almost always) fold to the same structure; two with 30% identity often share a fold but not the details.

pLDDT. pLDDT is the predicted lDDT-Cα score: AlphaFold's confidence that the local environment of each residue (all inter-atomic distances within 15 Å) is correctly placed. It is a per-residue number between 0 and 100, with higher meaning more reliable.

InterPro / GO / CATH / organism. Functional annotations link the protein to curated databases. InterPro entries identify conserved domains and families by matching the sequence against member-database signatures (Pfam, PROSITE, CDD, …). Gene Ontology (GO) terms describe molecular function, biological process, and cellular component in a controlled vocabulary. CATH places the structure in a hierarchical fold classification (Class/Architecture/Topology/Homologous-superfamily). The organism is the source species.

Contact-map, Ramachandran, and PAE plots. Three diagnostic plots accompany the record. The Cα contact map visualizes the tertiary structure as a 2D adjacency matrix (8 Å cutoff, sequence-local contacts suppressed). The Ramachandran plot shows the distribution of backbone (φ, ψ) torsions, with points in the α and β basins reflecting secondary structure content. The PAE plot shows AlphaFold's inter-residue confidence as a color matrix.

mmCIF coordinates. The mmCIF table is the protein's shape written out atom by atom. For each backbone N, Cα, C, and carbonyl O, it records an (x, y, z) coordinate triple in Å plus the residue type, chain letter, and residue number.

Radius of gyration, Cα contacts, bounding box. Three whole-structure scalars: the radius of gyration (RMS distance of Cα from centroid, in Å), the count of Cα–Cα contacts (pairs closer than 8 Å and separated by more than four residues in sequence — i.e. tertiary, not local, contacts), and the bounding-box dimensions. Together they distinguish compact globular folds from extended fibres or disordered chains.

Foldseek 3Di. The Foldseek 3Di string encodes local tertiary geometry as a 20-letter alphabet — one character per residue — derived from the relative positions of nearby Cα atoms. Unlike the amino-acid sequence, 3Di is a direct function of the 3D structure, so two proteins with the same fold have similar 3Di strings even at low sequence identity.

Rendered structure images. Six rendered views show the 3D structure from the faces of a cube — i.e. along ±x, ±y, ±z. Rendering representation is drawn randomly per protein from cartoon (secondary-structure ribbons), sticks (backbone bonds), or molecular surface; coloring is either N→C rainbow (blue at the N-terminus through red at the C-terminus) or one color per chain.

Nearest PDB structures. The Foldseek neighbor list gives the closest experimentally determined structures in the PDB, ranked by structural alignment. TM-score near 1 means near-identical fold; near 0.3 means only rough topology match. This is how one finds what a novel AlphaFold prediction most resembles in the solved-structure universe.

Solvent-accessible surface area. SASA measures how much of the protein is reachable by solvent. It is computed by rolling a water-sized probe over the atomic surface and summing the exposed area (Å²). Per-residue SASA distinguishes core (buried, low SASA) from surface (exposed, high SASA) residues; total SASA is a whole-molecule size measure.